Protein AF-A0A847P9K8-F1 (afdb_monomer_lite)

pLDDT: mean 73.21, std 11.06, range [45.56, 93.75]

Radius of gyration: 41.84 Å; chains: 1; bounding box: 64×38×129 Å

Sequence (107 aa):
MKKEKVRKLTPLGKFVRILIGMVMIAAIVYMYLQMGKEIKTTFSLHGDVKESEKEIAKLEAEKESLQMQKEKLTDENYVSSVARGKYLITKENEQIYVLPPLTEEND

Structure (mmCIF, N/CA/C/O backbone):
data_AF-A0A847P9K8-F1
#
_entry.id   AF-A0A847P9K8-F1
#
loop_
_atom_site.group_PDB
_atom_site.id
_atom_site.type_symbol
_atom_site.label_atom_id
_atom_site.label_alt_id
_atom_site.label_comp_id
_atom_site.label_asym_id
_atom_site.label_entity_id
_atom_site.label_seq_id
_atom_site.pdbx_PDB_ins_code
_atom_site.Cartn_x
_atom_site.Cartn_y
_atom_site.Cartn_z
_atom_site.occupancy
_atom_site.B_iso_or_equiv
_atom_site.auth_seq_id
_atom_site.auth_comp_id
_atom_site.auth_asym_id
_atom_site.auth_atom_id
_atom_site.pdbx_PDB_model_num
ATOM 1 N N . MET A 1 1 ? 19.782 -3.001 -78.828 1.00 47.59 1 MET A N 1
ATOM 2 C CA . MET A 1 1 ? 19.632 -3.201 -77.365 1.00 47.59 1 MET A CA 1
ATOM 3 C C . MET A 1 1 ? 20.622 -2.312 -76.623 1.00 47.59 1 MET A C 1
ATOM 5 O O . MET A 1 1 ? 21.823 -2.527 -76.738 1.00 47.59 1 MET A O 1
ATOM 9 N N . LYS A 1 2 ? 20.148 -1.286 -75.908 1.00 45.56 2 LYS A N 1
ATOM 10 C CA . LYS A 1 2 ? 20.998 -0.383 -75.115 1.00 45.56 2 LYS A CA 1
ATOM 11 C C . LYS A 1 2 ? 21.108 -0.980 -73.707 1.00 45.56 2 LYS A C 1
ATOM 13 O O . LYS A 1 2 ? 20.105 -1.079 -73.016 1.00 45.56 2 LYS A O 1
ATOM 18 N N . LYS A 1 3 ? 22.292 -1.466 -73.322 1.00 54.09 3 LYS A N 1
ATOM 19 C CA . LYS A 1 3 ? 22.518 -2.073 -72.000 1.00 54.09 3 LYS A CA 1
ATOM 20 C C . LYS A 1 3 ? 22.512 -0.968 -70.939 1.00 54.09 3 LYS A C 1
ATOM 22 O O . LYS A 1 3 ? 23.368 -0.082 -70.986 1.00 54.09 3 LYS A O 1
ATOM 27 N N . GLU A 1 4 ? 21.561 -1.002 -70.009 1.00 59.03 4 GLU A N 1
ATOM 28 C CA . GLU A 1 4 ? 21.553 -0.103 -68.854 1.00 59.03 4 GLU A CA 1
ATOM 29 C C . GLU A 1 4 ? 22.787 -0.366 -67.987 1.00 59.03 4 GLU A C 1
ATOM 31 O O . GLU A 1 4 ? 23.030 -1.474 -67.505 1.00 59.03 4 GLU A O 1
ATOM 36 N N . LYS A 1 5 ? 23.617 0.666 -67.816 1.00 57.31 5 LYS A N 1
ATOM 37 C CA . LYS A 1 5 ? 24.771 0.613 -66.922 1.00 57.31 5 LYS A CA 1
ATOM 38 C C . LYS A 1 5 ? 24.260 0.677 -65.487 1.00 57.31 5 LYS A C 1
ATOM 40 O O . LYS A 1 5 ? 23.908 1.753 -65.007 1.00 57.31 5 LYS A O 1
ATOM 45 N N . VAL A 1 6 ? 24.262 -0.461 -64.798 1.00 65.38 6 VAL A N 1
ATOM 46 C CA . VAL A 1 6 ? 24.021 -0.522 -63.352 1.00 65.38 6 VAL A CA 1
ATOM 47 C C . VAL A 1 6 ? 25.072 0.358 -62.669 1.00 65.38 6 VAL A C 1
ATOM 49 O O . VAL A 1 6 ? 26.272 0.071 -62.723 1.00 65.38 6 VAL A O 1
ATOM 52 N N . ARG A 1 7 ? 24.642 1.491 -62.103 1.00 64.62 7 ARG A N 1
ATOM 53 C CA . ARG A 1 7 ? 25.536 2.459 -61.455 1.00 64.62 7 ARG A CA 1
ATOM 54 C C . ARG A 1 7 ? 26.192 1.775 -60.255 1.00 64.62 7 ARG A C 1
ATOM 56 O O . ARG A 1 7 ? 25.526 1.457 -59.274 1.00 64.62 7 ARG A O 1
ATOM 63 N N . LYS A 1 8 ? 27.498 1.515 -60.340 1.00 62.34 8 LYS A N 1
ATOM 64 C CA . LYS A 1 8 ? 28.273 0.955 -59.228 1.00 62.34 8 LYS A CA 1
ATOM 65 C C . LYS A 1 8 ? 28.312 1.997 -58.107 1.00 62.34 8 LYS A C 1
ATOM 67 O O . LYS A 1 8 ? 28.795 3.105 -58.322 1.00 62.34 8 LYS A O 1
ATOM 72 N N . LEU A 1 9 ? 27.769 1.656 -56.938 1.00 59.69 9 LEU A N 1
ATOM 73 C CA . LEU A 1 9 ? 27.788 2.529 -55.763 1.00 59.69 9 LEU A CA 1
ATOM 74 C C . LEU A 1 9 ? 29.236 2.839 -55.365 1.00 59.69 9 LEU A C 1
ATOM 76 O O . LEU A 1 9 ? 30.058 1.926 -55.238 1.00 59.69 9 LEU A O 1
ATOM 80 N N . THR A 1 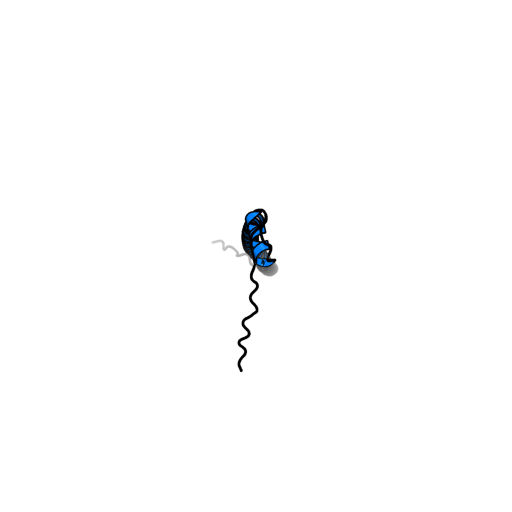10 ? 29.533 4.122 -55.164 1.00 71.12 10 THR A N 1
ATOM 81 C CA . THR A 1 10 ? 30.835 4.600 -54.692 1.00 71.12 10 THR A CA 1
ATOM 82 C C . THR A 1 10 ? 31.156 3.996 -53.319 1.00 71.12 10 THR A C 1
ATOM 84 O O . THR A 1 10 ? 30.243 3.752 -52.524 1.00 71.12 10 THR A O 1
ATOM 87 N N . PRO A 1 11 ? 32.438 3.733 -53.004 1.00 69.69 11 PRO A N 1
ATOM 88 C CA . PRO A 1 11 ? 32.833 3.120 -51.732 1.00 69.69 11 PRO A CA 1
ATOM 89 C C . PRO A 1 11 ? 32.346 3.935 -50.525 1.00 69.69 11 PRO A C 1
ATOM 91 O O . PRO A 1 11 ? 31.883 3.356 -49.547 1.00 69.69 11 PRO A O 1
ATOM 94 N N . LEU A 1 12 ? 32.315 5.267 -50.647 1.00 71.19 12 LEU A N 1
ATOM 95 C CA . LEU A 1 12 ? 31.750 6.182 -49.651 1.00 71.19 12 LEU A CA 1
ATOM 96 C C . LEU A 1 12 ? 30.260 5.911 -49.362 1.00 71.19 12 LEU A C 1
ATOM 98 O O . LEU A 1 12 ? 29.841 5.920 -48.209 1.00 71.19 12 LEU A O 1
ATOM 102 N N . GLY A 1 13 ? 29.462 5.589 -50.385 1.00 79.12 13 GLY A N 1
ATOM 103 C CA . GLY A 1 13 ? 28.039 5.272 -50.222 1.00 79.12 13 GLY A CA 1
ATOM 104 C C . GLY A 1 13 ? 27.780 3.964 -49.465 1.00 79.12 13 GLY A C 1
ATOM 105 O O . GLY A 1 13 ? 26.726 3.808 -48.846 1.00 79.12 13 GLY A O 1
ATOM 106 N N . LYS A 1 14 ? 28.741 3.030 -49.464 1.00 78.69 14 LYS A N 1
ATOM 107 C CA . LYS A 1 14 ? 28.663 1.799 -48.660 1.00 78.69 14 LYS A CA 1
ATOM 108 C C . LYS A 1 14 ? 28.907 2.088 -47.178 1.00 78.69 14 LYS A C 1
ATOM 110 O O . LYS A 1 14 ? 28.155 1.591 -46.347 1.00 78.69 14 LYS A O 1
ATOM 115 N N . PHE A 1 15 ? 29.884 2.939 -46.860 1.00 84.94 15 PHE A N 1
ATOM 116 C CA . PHE A 1 15 ? 30.137 3.385 -45.485 1.00 84.94 15 PHE A CA 1
ATOM 117 C C . PHE A 1 15 ? 28.958 4.173 -44.910 1.00 84.94 15 PHE A C 1
ATOM 119 O O . PHE A 1 15 ? 28.523 3.889 -43.798 1.00 84.94 15 PHE A O 1
ATOM 126 N N . VAL A 1 16 ? 28.372 5.087 -45.690 1.00 88.00 16 VAL A N 1
ATOM 127 C CA . VAL A 1 16 ? 27.183 5.844 -45.265 1.00 88.00 16 VAL A CA 1
ATOM 128 C C . VAL A 1 16 ? 26.002 4.913 -44.963 1.00 88.00 16 VAL A C 1
ATOM 130 O O . VAL A 1 16 ? 25.327 5.095 -43.955 1.00 88.00 16 VAL A O 1
ATOM 133 N N . ARG A 1 17 ? 25.783 3.859 -45.765 1.00 86.00 17 ARG A N 1
ATOM 134 C CA . ARG A 1 17 ? 24.752 2.844 -45.473 1.00 86.00 17 ARG A CA 1
ATOM 135 C C . ARG A 1 17 ? 25.004 2.083 -44.172 1.00 86.00 17 ARG A C 1
ATOM 137 O O . ARG A 1 17 ? 24.049 1.822 -43.448 1.00 86.00 17 ARG A O 1
ATOM 144 N N . ILE A 1 18 ? 26.257 1.739 -43.876 1.00 88.25 18 ILE A N 1
ATOM 145 C CA . ILE A 1 18 ? 26.620 1.052 -42.627 1.00 88.25 18 ILE A CA 1
ATOM 146 C C . ILE A 1 18 ? 26.375 1.972 -41.423 1.00 88.25 18 ILE A C 1
ATOM 148 O O . ILE A 1 18 ? 25.780 1.530 -40.444 1.00 88.25 18 ILE A O 1
ATOM 152 N N . LEU A 1 19 ? 26.743 3.255 -41.514 1.00 89.75 19 LEU A N 1
ATOM 153 C CA . LEU A 1 19 ? 26.473 4.219 -40.441 1.00 89.75 19 LEU A CA 1
ATOM 154 C C . LEU A 1 19 ? 24.974 4.439 -40.219 1.00 89.75 19 LEU A C 1
ATOM 156 O O . LEU A 1 19 ? 24.525 4.426 -39.077 1.00 89.75 19 LEU A O 1
ATOM 160 N N . ILE A 1 20 ? 24.185 4.564 -41.289 1.00 90.31 20 ILE A N 1
ATOM 161 C CA . ILE A 1 20 ? 22.721 4.669 -41.186 1.00 90.31 20 ILE A CA 1
ATOM 162 C C . ILE A 1 20 ? 22.134 3.416 -40.522 1.00 90.31 20 ILE A C 1
ATOM 164 O O . ILE A 1 20 ? 21.285 3.532 -39.642 1.00 90.31 20 ILE A O 1
ATOM 168 N N . GLY A 1 21 ? 22.610 2.222 -40.888 1.00 89.56 21 GLY A N 1
ATOM 169 C CA . GLY A 1 21 ? 22.193 0.974 -40.244 1.00 89.56 21 GLY A CA 1
ATOM 170 C C . GLY A 1 21 ? 22.517 0.944 -38.747 1.00 89.56 21 GLY A C 1
ATOM 171 O O . GLY A 1 21 ? 21.672 0.559 -37.943 1.00 89.56 21 GLY A O 1
ATOM 172 N N . MET A 1 22 ? 23.703 1.416 -38.358 1.00 91.56 22 MET A N 1
ATOM 173 C CA . MET A 1 22 ? 24.116 1.487 -36.953 1.00 91.56 22 MET A CA 1
ATOM 174 C C . MET A 1 22 ? 23.251 2.465 -36.143 1.00 91.56 22 MET A C 1
ATOM 176 O O . MET A 1 22 ? 22.837 2.140 -35.031 1.00 91.56 22 MET A O 1
ATOM 180 N N . VAL A 1 23 ? 22.920 3.625 -36.717 1.00 93.75 23 VAL A N 1
ATOM 181 C CA . VAL A 1 23 ? 22.022 4.612 -36.094 1.00 93.75 23 VAL A CA 1
ATOM 182 C C . VAL A 1 23 ? 20.613 4.042 -35.912 1.00 93.75 23 VAL A C 1
ATOM 184 O O . VAL A 1 23 ? 20.018 4.222 -34.853 1.00 93.75 23 VAL A O 1
ATOM 187 N N . MET A 1 24 ? 20.096 3.299 -36.896 1.00 91.81 24 MET A N 1
ATOM 188 C CA . MET A 1 24 ? 18.781 2.653 -36.792 1.00 91.81 24 MET A CA 1
ATOM 189 C C . MET A 1 24 ? 18.748 1.599 -35.678 1.00 91.81 24 MET A C 1
ATOM 191 O O . MET A 1 24 ? 17.792 1.553 -34.908 1.00 91.81 24 MET A O 1
ATOM 195 N N . ILE A 1 25 ? 19.805 0.793 -35.534 1.00 92.75 25 ILE A N 1
ATOM 196 C CA . ILE A 1 25 ? 19.912 -0.188 -34.441 1.00 92.75 25 ILE A CA 1
ATOM 197 C C . ILE A 1 25 ? 19.974 0.521 -33.081 1.00 92.75 25 ILE A C 1
ATOM 199 O O . ILE A 1 25 ? 19.282 0.118 -32.147 1.00 92.75 25 ILE A O 1
ATOM 203 N N . ALA A 1 26 ? 20.744 1.607 -32.971 1.00 92.00 26 ALA A N 1
ATOM 204 C CA . ALA A 1 26 ? 20.819 2.396 -31.743 1.00 92.00 26 ALA A CA 1
ATOM 205 C C . ALA A 1 26 ? 19.461 3.017 -31.364 1.00 92.00 26 ALA A C 1
ATOM 207 O O . ALA A 1 26 ? 19.085 2.996 -30.192 1.00 92.00 26 ALA A O 1
ATOM 208 N N . ALA A 1 27 ? 18.696 3.504 -32.346 1.00 91.50 27 ALA A N 1
ATOM 209 C CA . ALA A 1 27 ? 17.355 4.045 -32.128 1.00 91.50 27 ALA A CA 1
ATOM 210 C C . ALA A 1 27 ? 16.376 2.980 -31.607 1.00 91.50 27 ALA A C 1
ATOM 212 O O . ALA A 1 27 ? 15.607 3.249 -30.684 1.00 91.50 27 ALA A O 1
ATOM 213 N N . ILE A 1 28 ? 16.447 1.754 -32.139 1.00 91.12 28 ILE A N 1
ATOM 214 C CA . ILE A 1 28 ? 15.630 0.626 -31.670 1.00 91.12 28 ILE A CA 1
ATOM 215 C C . ILE A 1 28 ? 15.953 0.298 -30.207 1.00 91.12 28 ILE A C 1
ATOM 217 O O . ILE A 1 28 ? 15.046 0.188 -29.384 1.00 91.12 28 ILE A O 1
ATOM 221 N N . VAL A 1 29 ? 17.238 0.188 -29.854 1.00 90.88 29 VAL A N 1
ATOM 222 C CA . VAL A 1 29 ? 17.661 -0.084 -28.467 1.00 90.88 29 VAL A CA 1
ATOM 223 C C . VAL A 1 29 ? 17.202 1.029 -27.521 1.00 90.88 29 VAL A C 1
ATOM 225 O O . VAL A 1 29 ? 16.704 0.744 -26.433 1.00 90.88 29 VAL A O 1
ATOM 228 N N . TYR A 1 30 ? 17.314 2.289 -27.943 1.00 90.81 30 TYR A N 1
ATOM 229 C CA . TYR A 1 30 ? 16.853 3.434 -27.159 1.00 90.81 30 TYR A CA 1
ATOM 230 C C . TYR A 1 30 ? 15.340 3.381 -26.884 1.00 90.81 30 TYR A C 1
ATOM 232 O O . TYR A 1 30 ? 14.923 3.561 -25.739 1.00 90.81 30 TYR A O 1
ATOM 240 N N . MET A 1 31 ? 14.527 3.047 -27.893 1.00 86.69 31 MET A N 1
ATOM 241 C CA . MET A 1 31 ? 13.080 2.856 -27.728 1.00 86.69 31 MET A CA 1
ATOM 242 C C . MET A 1 31 ? 12.741 1.745 -26.723 1.00 86.69 31 MET A C 1
ATOM 244 O O . MET A 1 31 ? 11.888 1.944 -25.858 1.00 86.69 31 MET A O 1
ATOM 248 N N . TYR A 1 32 ? 13.436 0.603 -26.771 1.00 85.62 32 TYR A N 1
ATOM 249 C CA . TYR A 1 32 ? 13.211 -0.486 -25.810 1.00 85.62 32 TYR A CA 1
ATOM 250 C C . TYR A 1 32 ? 13.548 -0.087 -24.365 1.00 85.62 32 TYR A C 1
ATOM 252 O O . TYR A 1 32 ? 12.828 -0.457 -23.435 1.00 85.62 32 TYR A O 1
ATOM 260 N N . LEU A 1 33 ? 14.605 0.706 -24.157 1.00 82.44 33 LEU A N 1
ATOM 261 C CA . LEU A 1 33 ? 14.945 1.232 -22.830 1.00 82.44 33 LEU A CA 1
ATOM 262 C C . LEU A 1 33 ? 13.874 2.192 -22.294 1.00 82.44 33 LEU A C 1
ATOM 264 O O . LEU A 1 33 ? 13.640 2.235 -21.083 1.00 82.44 33 LEU A O 1
ATOM 268 N N . GLN A 1 34 ? 13.220 2.948 -23.176 1.00 79.31 34 GLN A N 1
ATOM 269 C CA . GLN A 1 34 ? 12.129 3.846 -22.810 1.00 79.31 34 GLN A CA 1
ATOM 270 C C . GLN A 1 34 ? 10.856 3.069 -22.437 1.00 79.31 34 GLN A C 1
ATOM 272 O O . GLN A 1 34 ? 10.305 3.317 -21.363 1.00 79.31 34 GLN A O 1
ATOM 277 N N . MET A 1 35 ? 10.480 2.041 -23.210 1.00 74.88 35 MET A N 1
ATOM 278 C CA . MET A 1 35 ? 9.370 1.134 -22.857 1.00 74.88 35 MET A CA 1
ATOM 279 C C . MET A 1 35 ? 9.577 0.455 -21.496 1.00 74.88 35 MET A C 1
ATOM 281 O O . MET A 1 35 ? 8.635 0.318 -20.717 1.00 74.88 35 MET A O 1
ATOM 285 N N . GLY A 1 36 ? 10.812 0.072 -21.154 1.00 70.00 36 GLY A N 1
ATOM 286 C CA . GLY A 1 36 ? 11.115 -0.525 -19.848 1.00 70.00 36 GLY A CA 1
ATOM 287 C C . GLY A 1 36 ? 10.811 0.392 -18.653 1.00 70.00 36 GLY A C 1
ATOM 288 O O . GLY A 1 36 ? 10.491 -0.100 -17.568 1.00 70.00 36 GLY A O 1
ATOM 289 N N . LYS A 1 37 ? 10.873 1.718 -18.831 1.00 66.88 37 LYS A N 1
ATOM 290 C CA . LYS A 1 37 ? 10.498 2.691 -17.790 1.00 66.88 37 LYS A CA 1
ATOM 291 C C . LYS A 1 37 ? 8.981 2.817 -17.658 1.00 66.88 37 LYS A C 1
ATOM 293 O O . LYS A 1 37 ? 8.484 2.854 -16.537 1.00 66.88 37 LYS A O 1
ATOM 298 N N . GLU A 1 38 ? 8.263 2.801 -18.777 1.00 61.78 38 GLU A N 1
ATOM 299 C CA . GLU A 1 38 ? 6.796 2.896 -18.819 1.00 61.78 38 GLU A CA 1
ATOM 300 C C . GLU A 1 38 ? 6.103 1.658 -18.224 1.00 61.78 38 GLU A C 1
ATOM 302 O O . GLU A 1 38 ? 5.069 1.765 -17.558 1.00 61.78 38 GLU A O 1
ATOM 307 N N . ILE A 1 39 ? 6.704 0.474 -18.386 1.00 60.75 39 ILE A N 1
ATOM 308 C CA . ILE A 1 39 ? 6.213 -0.759 -17.751 1.00 60.75 39 ILE A CA 1
ATOM 309 C C . ILE A 1 39 ? 6.339 -0.663 -16.226 1.00 60.75 39 ILE A C 1
ATOM 311 O O . ILE A 1 39 ? 5.400 -1.018 -15.517 1.00 60.75 39 ILE A O 1
ATOM 315 N N . LYS A 1 40 ? 7.458 -0.137 -15.705 1.00 60.03 40 LYS A N 1
ATOM 316 C CA . LYS A 1 40 ? 7.633 0.052 -14.255 1.00 60.03 40 LYS A CA 1
ATOM 317 C C . LYS A 1 40 ? 6.610 1.028 -13.677 1.00 60.03 40 LYS A C 1
ATOM 319 O O . LYS A 1 40 ? 6.042 0.728 -12.633 1.00 60.03 40 LYS A O 1
ATOM 324 N N . THR A 1 41 ? 6.346 2.146 -14.355 1.00 60.59 41 THR A N 1
ATOM 325 C CA . THR A 1 41 ? 5.360 3.138 -13.891 1.00 60.59 41 THR A CA 1
ATOM 326 C C . THR A 1 41 ? 3.925 2.626 -13.986 1.00 60.59 41 THR A C 1
ATOM 328 O O . THR A 1 41 ? 3.112 2.932 -13.125 1.00 60.59 41 THR A O 1
ATOM 331 N N . THR A 1 42 ? 3.598 1.812 -14.994 1.00 60.69 42 THR A N 1
ATOM 332 C CA . THR A 1 42 ? 2.256 1.211 -15.115 1.00 60.69 42 THR A CA 1
ATOM 333 C C . THR A 1 42 ? 2.028 0.123 -14.065 1.00 60.69 42 THR A C 1
ATOM 335 O O . THR A 1 42 ? 0.919 -0.019 -13.544 1.00 60.69 42 THR A O 1
ATOM 338 N N . PHE A 1 43 ? 3.079 -0.630 -13.727 1.00 58.62 43 PHE A N 1
ATOM 339 C CA . PHE A 1 43 ? 3.017 -1.659 -12.693 1.00 58.62 43 PHE A CA 1
ATOM 340 C C . PHE A 1 43 ? 2.943 -1.058 -11.283 1.00 58.62 43 PHE A C 1
ATOM 342 O O . PHE A 1 43 ? 2.183 -1.566 -10.463 1.00 58.62 43 PHE A O 1
ATOM 349 N N . SER A 1 44 ? 3.656 0.045 -11.010 1.00 57.16 44 SER A N 1
ATOM 350 C CA . SER A 1 44 ? 3.512 0.770 -9.739 1.00 57.16 44 SER A CA 1
ATOM 351 C C . SER A 1 44 ? 2.110 1.361 -9.591 1.00 57.16 44 SER A C 1
ATOM 353 O O . SER A 1 44 ? 1.489 1.163 -8.557 1.00 57.16 44 SER A O 1
ATOM 355 N N . LEU A 1 45 ? 1.543 1.942 -10.657 1.00 57.06 45 LEU A N 1
ATOM 356 C CA . LEU A 1 45 ? 0.175 2.476 -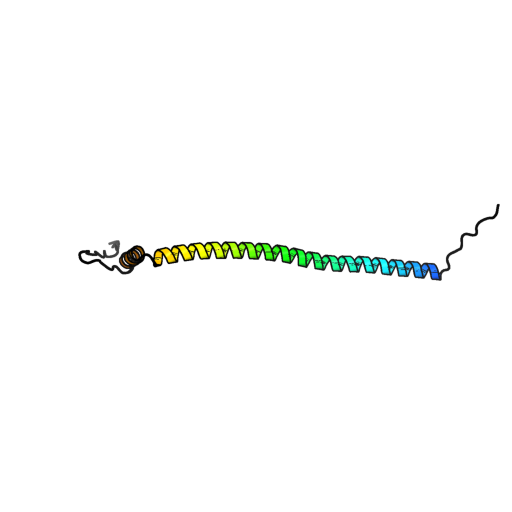10.627 1.00 57.06 45 LEU A CA 1
ATOM 357 C C . LEU A 1 45 ? -0.880 1.400 -10.309 1.00 57.06 45 LEU A C 1
ATOM 359 O O . LEU A 1 45 ? -1.842 1.669 -9.600 1.00 57.06 45 LEU A O 1
ATOM 363 N N . HIS A 1 46 ? -0.698 0.169 -10.800 1.00 58.50 46 HIS A N 1
ATOM 364 C CA . HIS A 1 46 ? -1.590 -0.949 -10.465 1.00 58.50 46 HIS A CA 1
ATOM 365 C C . HIS A 1 46 ? -1.386 -1.487 -9.041 1.00 58.50 46 HIS A C 1
ATOM 367 O O . HIS A 1 46 ? -2.330 -2.024 -8.456 1.00 58.50 46 HIS A O 1
ATOM 373 N N . GLY A 1 47 ? -0.173 -1.373 -8.495 1.00 57.66 47 GLY A N 1
ATOM 374 C CA . GLY A 1 47 ? 0.110 -1.684 -7.094 1.00 57.66 47 GLY A CA 1
ATOM 375 C C . GLY A 1 47 ? -0.563 -0.687 -6.155 1.00 57.66 47 GLY A C 1
ATOM 376 O O . GLY A 1 47 ? -1.311 -1.094 -5.268 1.00 57.66 47 GLY A O 1
ATOM 377 N N . ASP A 1 48 ? -0.384 0.605 -6.426 1.00 57.97 48 ASP A N 1
ATOM 378 C CA . ASP A 1 48 ? -0.859 1.703 -5.579 1.00 57.97 48 ASP A CA 1
ATOM 379 C C . ASP A 1 48 ? -2.393 1.760 -5.499 1.00 57.97 48 ASP A C 1
ATOM 381 O O . ASP A 1 48 ? -2.952 2.038 -4.437 1.00 57.97 48 ASP A O 1
ATOM 385 N N . VAL A 1 49 ? -3.094 1.427 -6.592 1.00 61.47 49 VAL A N 1
ATOM 386 C CA . VAL A 1 49 ? -4.566 1.344 -6.604 1.00 61.47 49 VAL A CA 1
ATOM 387 C C . VAL A 1 49 ? -5.061 0.200 -5.717 1.00 61.47 49 VAL A C 1
ATOM 389 O O . VAL A 1 49 ? -5.974 0.397 -4.922 1.00 61.47 49 VAL A O 1
ATOM 392 N N . LYS A 1 50 ? -4.431 -0.980 -5.781 1.00 60.84 50 LYS A N 1
ATOM 393 C CA . LYS A 1 50 ? -4.826 -2.127 -4.944 1.00 60.84 50 LYS A CA 1
ATOM 394 C C . LYS A 1 50 ? -4.488 -1.937 -3.468 1.00 60.84 50 LYS A C 1
ATOM 396 O O . LYS A 1 50 ? -5.214 -2.448 -2.616 1.00 60.84 50 LYS A O 1
ATOM 401 N N . GLU A 1 51 ? -3.383 -1.264 -3.163 1.00 63.84 51 GLU A N 1
ATOM 402 C CA . GLU A 1 51 ? -3.018 -0.892 -1.793 1.00 63.84 51 GLU A CA 1
ATOM 403 C C . GLU A 1 51 ? -4.044 0.106 -1.235 1.00 63.84 51 GLU A C 1
ATOM 405 O O . GLU A 1 51 ? -4.613 -0.128 -0.170 1.00 63.84 51 GLU A O 1
ATOM 410 N N . SER A 1 52 ? -4.372 1.144 -2.013 1.00 61.09 52 SER A N 1
ATOM 411 C CA . SER A 1 52 ? -5.335 2.180 -1.620 1.00 61.09 52 SER A CA 1
ATOM 412 C C . SER A 1 52 ? -6.751 1.628 -1.441 1.00 61.09 52 SER A C 1
ATOM 414 O O . SER A 1 52 ? -7.419 1.966 -0.471 1.00 61.09 52 SER A O 1
ATOM 416 N N . GLU A 1 53 ? -7.220 0.737 -2.320 1.00 63.94 53 GLU A N 1
ATOM 417 C CA . GLU A 1 53 ? -8.528 0.079 -2.168 1.00 63.94 53 GLU A CA 1
ATOM 418 C C . GLU A 1 53 ? -8.599 -0.779 -0.896 1.00 63.94 53 GLU A C 1
ATOM 420 O O . GLU A 1 53 ? -9.613 -0.774 -0.194 1.00 63.94 53 GLU A O 1
ATOM 425 N N . LYS A 1 54 ? -7.515 -1.490 -0.557 1.00 69.19 54 LYS A N 1
ATOM 426 C CA . LYS A 1 54 ? -7.434 -2.252 0.697 1.00 69.19 54 LYS A CA 1
ATOM 427 C C . LYS A 1 54 ? -7.413 -1.343 1.918 1.00 69.19 54 LYS A C 1
ATOM 429 O O . 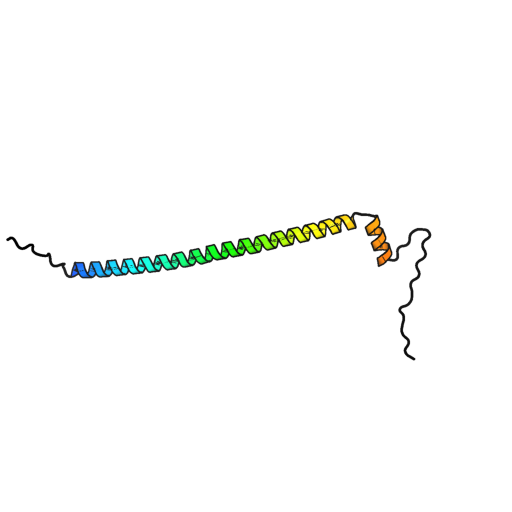LYS A 1 54 ? -8.027 -1.680 2.930 1.00 69.19 54 LYS A O 1
ATOM 434 N N . GLU A 1 55 ? -6.704 -0.225 1.840 1.00 71.25 55 GLU A N 1
ATOM 435 C CA . GLU A 1 55 ? -6.633 0.744 2.928 1.00 71.25 55 GLU A CA 1
ATOM 436 C C . GLU A 1 55 ? -7.992 1.418 3.156 1.00 71.25 55 GLU A C 1
ATOM 438 O O . GLU A 1 55 ? -8.438 1.498 4.299 1.00 71.25 55 GLU A O 1
ATOM 443 N N . ILE A 1 56 ? -8.712 1.776 2.087 1.00 74.50 56 ILE A N 1
ATOM 444 C CA . ILE A 1 56 ? -10.089 2.286 2.160 1.00 74.50 56 ILE A CA 1
ATOM 445 C C . ILE A 1 56 ? -11.011 1.255 2.814 1.00 74.50 56 ILE A C 1
ATOM 447 O O . ILE A 1 56 ? -11.689 1.584 3.784 1.00 74.50 56 ILE A O 1
ATOM 451 N N . ALA A 1 57 ? -10.991 0.000 2.355 1.00 76.12 57 ALA A N 1
ATOM 452 C CA . ALA A 1 57 ? -11.835 -1.049 2.929 1.00 76.12 57 ALA A CA 1
ATOM 453 C C . ALA A 1 57 ? -11.532 -1.292 4.420 1.00 76.12 57 ALA A C 1
ATOM 455 O O . ALA A 1 57 ? -12.440 -1.513 5.223 1.00 76.12 57 ALA A O 1
ATOM 456 N N . LYS A 1 58 ? -10.255 -1.218 4.814 1.00 82.44 58 LYS A N 1
ATOM 457 C CA . LYS A 1 58 ? -9.844 -1.334 6.218 1.00 82.44 58 LYS A CA 1
ATOM 458 C C . LYS A 1 58 ? -10.340 -0.149 7.050 1.00 82.44 58 LYS A C 1
ATOM 460 O O . LYS A 1 58 ? -10.864 -0.362 8.141 1.00 82.44 58 LYS A O 1
ATOM 465 N N . LEU A 1 59 ? -10.197 1.073 6.539 1.00 77.44 59 LEU A N 1
ATOM 466 C CA . LEU A 1 59 ? -10.648 2.291 7.214 1.00 77.44 59 LEU A CA 1
ATOM 467 C C . LEU A 1 59 ? -12.174 2.349 7.341 1.00 77.44 59 LEU A C 1
ATOM 469 O O . LEU A 1 59 ? -12.680 2.797 8.369 1.00 77.44 59 LEU A O 1
ATOM 473 N N . GLU A 1 60 ? -12.918 1.875 6.342 1.00 76.19 60 GLU A N 1
ATOM 474 C CA . GLU A 1 60 ? -14.379 1.772 6.408 1.00 76.19 60 GLU A CA 1
ATOM 475 C C . GLU A 1 60 ? -14.826 0.762 7.467 1.00 76.19 60 GLU A C 1
ATOM 477 O O . GLU A 1 60 ? -15.660 1.100 8.309 1.00 76.19 60 GLU A O 1
ATOM 482 N N . ALA A 1 61 ? -14.216 -0.427 7.502 1.00 81.12 61 ALA A N 1
ATOM 483 C CA . ALA A 1 61 ? -14.500 -1.428 8.530 1.00 81.12 61 ALA A CA 1
ATOM 484 C C . ALA A 1 61 ? -14.155 -0.919 9.942 1.00 81.12 61 ALA A C 1
ATOM 486 O O . ALA A 1 61 ? -14.910 -1.126 10.897 1.00 81.12 61 ALA A O 1
ATOM 487 N N . GLU A 1 62 ? -13.032 -0.212 10.090 1.00 79.12 62 GLU A N 1
ATOM 488 C CA . GLU A 1 62 ? -12.633 0.386 11.363 1.00 79.12 62 GLU A CA 1
ATOM 489 C C . GLU A 1 62 ? -13.621 1.475 11.795 1.00 79.12 62 GLU A C 1
ATOM 491 O O . GLU A 1 62 ? -14.078 1.469 12.941 1.00 79.12 62 GLU A O 1
ATOM 496 N N . LYS A 1 63 ? -14.034 2.346 10.870 1.00 80.19 63 LYS A N 1
ATOM 497 C CA . LYS A 1 63 ? -15.041 3.381 11.117 1.00 80.19 63 LYS A CA 1
ATOM 498 C C . LYS A 1 63 ? -16.379 2.786 11.545 1.00 80.19 63 LYS A C 1
ATOM 500 O O . LYS A 1 63 ? -16.960 3.281 12.508 1.00 80.19 63 LYS A O 1
ATOM 505 N N . GLU A 1 64 ? -16.854 1.738 10.879 1.00 83.00 64 GLU A N 1
ATOM 506 C CA . GLU A 1 64 ? -18.103 1.061 11.242 1.00 83.00 64 GLU A CA 1
ATOM 507 C C . GLU A 1 64 ? -18.009 0.454 12.651 1.00 83.00 64 GLU A C 1
ATOM 509 O O . GLU A 1 64 ? -18.892 0.656 13.489 1.00 83.00 64 GLU A O 1
ATOM 514 N N . SER A 1 65 ? -16.886 -0.199 12.967 1.00 81.19 65 SER A N 1
ATOM 515 C CA . SER A 1 65 ? -16.637 -0.752 14.302 1.00 81.19 65 SER A CA 1
ATOM 516 C C . SER A 1 65 ? -16.586 0.327 15.390 1.00 81.19 65 SER A C 1
ATOM 518 O O . SER A 1 65 ? -17.122 0.138 16.485 1.00 81.19 65 SER A O 1
ATOM 520 N N . LEU A 1 66 ? -15.963 1.471 15.099 1.00 80.88 66 LEU A N 1
ATOM 521 C CA . LEU A 1 66 ? -15.852 2.600 16.017 1.00 80.88 66 LEU A CA 1
ATOM 522 C C . LEU A 1 66 ? -17.195 3.302 16.184 1.00 80.88 66 LEU A C 1
ATOM 524 O O . LEU A 1 66 ? -17.518 3.733 17.288 1.00 80.88 66 LEU A O 1
ATOM 528 N N . GLN A 1 67 ? -18.002 3.384 15.128 1.00 79.75 67 GLN A N 1
ATOM 529 C CA . GLN A 1 67 ? -19.343 3.947 15.191 1.00 79.75 67 GLN A CA 1
ATOM 530 C C . GLN A 1 67 ? -20.265 3.071 16.044 1.00 79.75 67 GLN A C 1
ATOM 532 O O . GLN A 1 67 ? -20.903 3.591 16.957 1.00 79.75 67 GLN A O 1
ATOM 537 N N . MET A 1 68 ? -20.236 1.749 15.856 1.00 76.88 68 MET A N 1
ATOM 538 C CA . MET A 1 68 ? -20.955 0.814 16.727 1.00 76.88 68 MET A CA 1
ATOM 539 C C . MET A 1 68 ? -20.488 0.899 18.185 1.00 76.88 68 MET A C 1
ATOM 541 O O . MET A 1 68 ? -21.304 0.867 19.106 1.00 76.88 68 MET A O 1
ATOM 545 N N . GLN A 1 69 ? -19.179 1.012 18.430 1.00 75.00 69 GLN A N 1
ATOM 546 C CA . GLN A 1 69 ? -18.652 1.196 19.786 1.00 75.00 69 GLN A CA 1
ATOM 547 C C . GLN A 1 69 ? -19.093 2.527 20.390 1.00 75.00 69 GLN A C 1
ATOM 549 O O . GLN A 1 69 ? -19.457 2.568 21.561 1.00 75.00 69 GLN A O 1
ATOM 554 N N . LYS A 1 70 ? -19.102 3.602 19.600 1.00 76.12 70 LYS A N 1
ATOM 555 C CA . LYS A 1 70 ? -19.580 4.914 20.033 1.00 76.12 70 LYS A CA 1
ATOM 556 C C . LYS A 1 70 ? -21.062 4.872 20.386 1.00 76.12 70 LYS A C 1
ATOM 558 O O . LYS A 1 70 ? -21.428 5.401 21.427 1.00 76.12 70 LYS A O 1
ATOM 563 N N . GLU A 1 71 ? -21.896 4.238 19.569 1.00 74.69 71 GLU A N 1
ATOM 564 C CA . GLU A 1 71 ? -23.325 4.066 19.855 1.00 74.69 71 GLU A CA 1
ATOM 565 C C . GLU A 1 71 ? -23.534 3.288 21.155 1.00 74.69 71 GLU A C 1
ATOM 567 O O . GLU A 1 71 ? -24.241 3.764 22.041 1.00 74.69 71 GLU A O 1
ATOM 572 N N . LYS A 1 72 ? -22.817 2.173 21.339 1.00 68.75 72 LYS A N 1
ATOM 573 C CA . LYS A 1 72 ? -22.829 1.417 22.601 1.00 68.75 72 LYS A CA 1
ATOM 574 C C . LYS A 1 72 ? -22.380 2.264 23.793 1.00 68.75 72 LYS A C 1
ATOM 576 O O . LYS A 1 72 ? -22.998 2.212 24.843 1.00 68.75 72 LYS A O 1
ATOM 581 N N . LEU A 1 73 ? -21.323 3.061 23.646 1.00 69.31 73 LEU A N 1
ATOM 582 C CA . LEU A 1 73 ? -20.805 3.930 24.711 1.00 69.31 73 LEU A CA 1
ATOM 583 C C . LEU A 1 73 ? -21.670 5.173 24.969 1.00 69.31 73 LEU A C 1
ATOM 585 O O . LEU A 1 73 ? -21.514 5.801 26.011 1.00 69.31 73 LEU A O 1
ATOM 589 N N . THR A 1 74 ? -22.553 5.542 24.040 1.00 69.19 74 THR A N 1
ATOM 590 C CA . THR A 1 74 ? -23.500 6.659 24.201 1.00 69.19 74 THR A CA 1
ATOM 591 C C . THR A 1 74 ? -24.806 6.193 24.856 1.00 69.19 74 THR A C 1
ATOM 593 O O . THR A 1 74 ? -25.540 7.009 25.406 1.00 69.19 74 THR A O 1
ATOM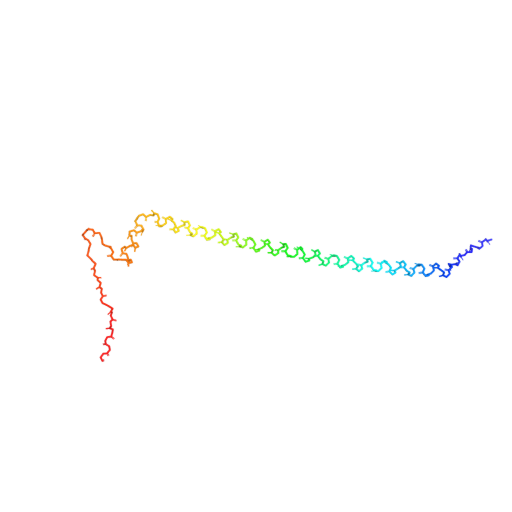 596 N N . ASP A 1 75 ? -25.094 4.889 24.844 1.00 74.31 75 ASP A N 1
ATOM 597 C CA . ASP A 1 75 ? -26.232 4.307 25.555 1.00 74.31 75 ASP A CA 1
ATOM 598 C C . ASP A 1 75 ? -25.946 4.222 27.069 1.00 74.31 75 ASP A C 1
ATOM 600 O O . ASP A 1 75 ? -25.134 3.413 27.532 1.00 74.31 75 ASP A O 1
ATOM 604 N N . GLU A 1 76 ? -26.642 5.046 27.860 1.00 69.81 76 GLU A N 1
ATOM 605 C CA . GLU A 1 76 ? -26.534 5.072 29.327 1.00 69.81 76 GLU A CA 1
ATOM 606 C C . GLU A 1 76 ? -26.780 3.699 29.973 1.00 69.81 76 GLU A C 1
ATOM 608 O O . GLU A 1 76 ? -26.161 3.379 30.995 1.00 69.81 76 GLU A O 1
ATOM 613 N N . ASN A 1 77 ? -27.637 2.852 29.389 1.00 71.75 77 ASN A N 1
ATOM 614 C CA . ASN A 1 77 ? -27.910 1.519 29.932 1.00 71.75 77 ASN A CA 1
ATOM 615 C C . ASN A 1 77 ? -26.715 0.584 29.746 1.00 71.75 77 ASN A C 1
ATOM 617 O O . ASN A 1 77 ? -26.355 -0.151 30.673 1.00 71.75 77 ASN A O 1
ATOM 621 N N . TYR A 1 78 ? -26.071 0.635 28.578 1.00 68.69 78 TYR A N 1
ATOM 622 C CA . TYR A 1 78 ? -24.859 -0.130 28.305 1.00 68.69 78 TYR A CA 1
ATOM 623 C C . TYR A 1 78 ? -23.711 0.328 29.209 1.00 68.69 78 TYR A C 1
ATOM 625 O O . TYR A 1 78 ? -23.093 -0.505 29.877 1.00 68.69 78 TYR A O 1
ATOM 633 N N . VAL A 1 79 ? -23.481 1.641 29.322 1.00 71.00 79 VAL A N 1
ATOM 634 C CA . VAL A 1 79 ? -22.452 2.210 30.212 1.00 71.00 79 VAL A CA 1
ATOM 635 C C . VAL A 1 79 ? -22.698 1.813 31.666 1.00 71.00 79 VAL A C 1
ATOM 637 O O . VAL A 1 79 ? -21.766 1.374 32.345 1.00 71.00 79 VAL A O 1
ATOM 640 N N . SER A 1 80 ? -23.950 1.886 32.133 1.00 72.44 80 SER A N 1
ATOM 641 C CA . SER A 1 80 ? -24.309 1.430 33.475 1.00 72.44 80 SER A CA 1
ATOM 642 C C . SER A 1 80 ? -23.992 -0.057 33.638 1.00 72.44 80 SER A C 1
ATOM 644 O O . SER A 1 80 ? -23.296 -0.411 34.581 1.00 72.44 80 SER A O 1
ATOM 646 N N . SER A 1 81 ? -24.393 -0.923 32.701 1.00 71.75 81 SER A N 1
ATOM 647 C CA . SER A 1 81 ? -24.125 -2.370 32.781 1.00 71.75 81 SER A CA 1
ATOM 648 C C . SER A 1 81 ? -22.630 -2.718 32.823 1.00 71.75 81 SER A C 1
ATOM 650 O O . SER A 1 81 ? -22.216 -3.551 33.630 1.00 71.75 81 SER A O 1
ATOM 652 N N . VAL A 1 82 ? -21.802 -2.030 32.027 1.00 75.12 82 VAL A N 1
ATOM 653 C CA . VAL A 1 82 ? -20.342 -2.202 32.025 1.00 75.12 82 VAL A CA 1
ATOM 654 C C . VAL A 1 82 ? -19.755 -1.739 33.355 1.00 75.12 82 VAL A C 1
ATOM 656 O O . VAL A 1 82 ? -18.892 -2.415 33.916 1.00 75.12 82 VAL A O 1
ATOM 659 N N . ALA A 1 83 ? -20.241 -0.620 33.894 1.00 76.06 83 ALA A N 1
ATOM 660 C CA . ALA A 1 83 ? -19.816 -0.128 35.195 1.00 76.06 83 ALA A CA 1
ATOM 661 C C . ALA A 1 83 ? -20.207 -1.089 36.333 1.00 76.06 83 ALA A C 1
ATOM 663 O O . ALA A 1 83 ? -19.385 -1.351 37.212 1.00 76.06 83 ALA A O 1
ATOM 664 N N . ARG A 1 84 ? -21.403 -1.692 36.284 1.00 78.31 84 ARG A N 1
ATOM 665 C CA . ARG A 1 84 ? -21.827 -2.724 37.249 1.00 78.31 84 ARG A CA 1
ATOM 666 C C . ARG A 1 84 ? -20.957 -3.975 37.164 1.00 78.31 84 ARG A C 1
ATOM 668 O O . ARG A 1 84 ? -20.511 -4.473 38.189 1.00 78.31 84 ARG A O 1
ATOM 675 N N . GLY A 1 85 ? -20.667 -4.458 35.956 1.00 74.38 85 GLY A N 1
ATOM 676 C CA . GLY A 1 85 ? -19.869 -5.671 35.764 1.00 74.38 85 GLY A CA 1
ATOM 677 C C . GLY A 1 85 ? -18.389 -5.499 36.118 1.00 74.38 85 GLY A C 1
ATOM 678 O O . GLY A 1 85 ? -17.798 -6.378 36.738 1.00 74.38 85 GLY A O 1
ATOM 679 N N . LYS A 1 86 ? -17.781 -4.367 35.741 1.00 77.25 86 LYS A N 1
ATOM 680 C CA . LYS A 1 86 ? -16.336 -4.138 35.908 1.00 77.25 86 LYS A CA 1
ATOM 681 C C . LYS A 1 86 ? -15.963 -3.511 37.250 1.00 77.25 86 LYS A C 1
ATOM 683 O O . LYS A 1 86 ? -14.902 -3.817 37.783 1.00 77.25 86 LYS A O 1
ATOM 688 N N . TYR A 1 87 ? -16.801 -2.616 37.766 1.00 77.44 87 TYR A N 1
ATOM 689 C CA . TYR A 1 87 ? -16.516 -1.841 38.976 1.00 77.44 87 TYR A CA 1
ATOM 690 C C . TYR A 1 87 ? -17.459 -2.176 40.135 1.00 77.44 87 TYR A C 1
ATOM 692 O O . TYR A 1 87 ? -17.397 -1.507 41.162 1.00 77.44 87 TYR A O 1
ATOM 700 N N . LEU A 1 88 ? -18.309 -3.203 39.987 1.00 74.06 88 LEU A N 1
ATOM 701 C CA . LEU A 1 88 ? -19.235 -3.670 41.025 1.00 74.06 88 LEU A CA 1
ATOM 702 C C . LEU A 1 88 ? -20.144 -2.548 41.560 1.00 74.06 88 LEU A C 1
ATOM 704 O O . LEU A 1 88 ? -20.488 -2.516 42.737 1.00 74.06 88 LEU A O 1
ATOM 708 N N . ILE A 1 89 ? -20.520 -1.600 40.696 1.00 74.62 89 ILE A N 1
ATOM 709 C CA . ILE A 1 89 ? -21.445 -0.524 41.067 1.00 74.62 89 ILE A CA 1
ATOM 710 C C . ILE A 1 89 ? -22.856 -1.110 41.200 1.00 74.62 89 ILE A C 1
ATOM 712 O O . ILE A 1 89 ? -23.319 -1.806 40.299 1.00 74.62 89 ILE A O 1
ATOM 716 N N . THR A 1 90 ? -23.549 -0.824 42.302 1.00 69.19 90 THR A N 1
ATOM 717 C CA . THR A 1 90 ? -24.914 -1.307 42.570 1.00 69.19 90 THR A CA 1
ATOM 718 C C . THR A 1 90 ? -25.954 -0.217 42.359 1.00 69.19 90 THR A C 1
ATOM 720 O O . THR A 1 90 ? -25.663 0.973 42.502 1.00 69.19 90 THR A O 1
ATOM 723 N N . LYS A 1 91 ? -27.189 -0.607 42.024 1.00 73.12 91 LYS A N 1
ATOM 724 C CA . LYS A 1 91 ? -28.355 0.271 42.203 1.00 73.12 91 LYS A CA 1
ATOM 725 C C . LYS A 1 91 ? -28.839 0.241 43.655 1.00 73.12 91 LYS A C 1
ATOM 727 O O . LYS A 1 91 ? -28.555 -0.692 44.405 1.00 73.12 91 LYS A O 1
ATOM 732 N N . GLU A 1 92 ? -29.615 1.254 44.038 1.00 67.12 92 GLU A N 1
ATOM 733 C CA . GLU A 1 92 ? -30.337 1.248 45.312 1.00 67.12 92 GLU A CA 1
ATOM 734 C C . GLU A 1 92 ? -31.203 -0.024 45.402 1.00 67.12 92 GLU A C 1
ATOM 736 O O . GLU A 1 92 ? -32.049 -0.264 44.539 1.00 67.12 92 GLU A O 1
ATOM 741 N N . ASN A 1 93 ? -30.972 -0.827 46.450 1.00 72.25 93 ASN A N 1
ATOM 742 C CA . ASN A 1 93 ? -31.571 -2.145 46.734 1.00 72.25 93 ASN A CA 1
ATOM 743 C C . ASN A 1 93 ? -30.946 -3.388 46.052 1.00 72.25 93 ASN A C 1
ATOM 745 O O . ASN A 1 93 ? -31.560 -4.453 46.082 1.00 72.25 93 ASN A O 1
ATOM 749 N N . GLU A 1 94 ? -29.730 -3.314 45.497 1.00 75.25 94 GLU A N 1
ATOM 750 C CA . GLU A 1 94 ? -28.970 -4.499 45.040 1.00 75.25 94 GLU A CA 1
ATOM 751 C C . GLU A 1 94 ? -27.822 -4.858 46.008 1.00 75.25 94 GLU A C 1
ATOM 753 O O . GLU A 1 94 ? -27.098 -3.978 46.476 1.00 75.25 94 GLU A O 1
ATOM 758 N N . GLN A 1 95 ? -27.615 -6.156 46.280 1.00 78.00 95 GLN A N 1
ATOM 759 C CA . GLN A 1 95 ? -26.528 -6.666 47.128 1.00 78.00 95 GLN A CA 1
ATOM 760 C C . GLN A 1 95 ? -25.562 -7.539 46.311 1.00 78.00 95 GLN A C 1
ATOM 762 O O . GLN A 1 95 ? -25.976 -8.515 45.688 1.00 78.00 95 GLN A O 1
ATOM 767 N N . ILE A 1 96 ? -24.271 -7.185 46.307 1.00 73.94 96 ILE A N 1
ATOM 768 C CA . ILE A 1 96 ? -23.212 -7.921 45.594 1.00 73.94 96 ILE A CA 1
ATOM 769 C C . ILE A 1 96 ? -22.496 -8.869 46.556 1.00 73.94 96 ILE A C 1
ATOM 771 O O . ILE A 1 96 ? -22.042 -8.454 47.622 1.00 73.94 96 ILE A O 1
ATOM 775 N N . TYR A 1 97 ? -22.336 -10.127 46.140 1.00 79.50 97 TYR A N 1
ATOM 776 C CA . TYR A 1 97 ? -21.511 -11.124 46.820 1.00 79.50 97 TYR A CA 1
ATOM 777 C C . TYR A 1 97 ? -20.219 -11.342 46.026 1.00 79.50 97 TYR A C 1
ATOM 779 O O . TYR A 1 97 ? -20.258 -11.836 44.901 1.00 79.50 97 TYR A O 1
ATOM 787 N N . VAL A 1 98 ? -19.071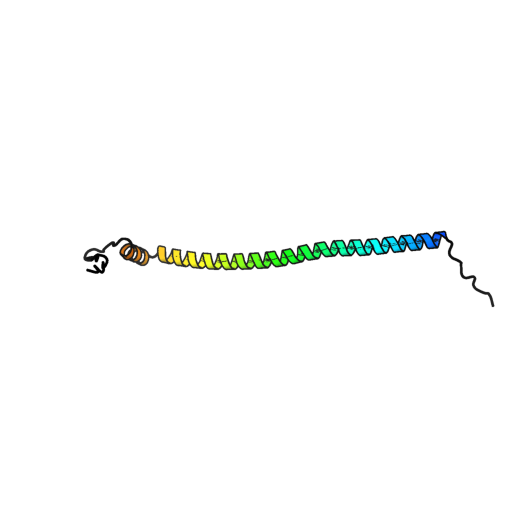 -10.976 46.603 1.00 79.25 98 VAL A N 1
ATOM 788 C CA . VAL A 1 98 ? -17.754 -11.304 46.039 1.00 79.25 98 VAL A CA 1
ATOM 789 C C . VAL A 1 98 ? -17.305 -12.623 46.651 1.00 79.25 98 VAL A C 1
ATOM 791 O O . VAL A 1 98 ? -17.044 -12.697 47.851 1.00 79.25 98 VAL A O 1
ATOM 794 N N . LEU A 1 99 ? -17.259 -13.673 45.835 1.00 84.25 99 LEU A N 1
ATOM 795 C CA . LEU A 1 99 ? -16.791 -14.982 46.271 1.00 84.25 99 LEU A CA 1
ATOM 796 C C . LEU A 1 99 ? -15.254 -15.001 46.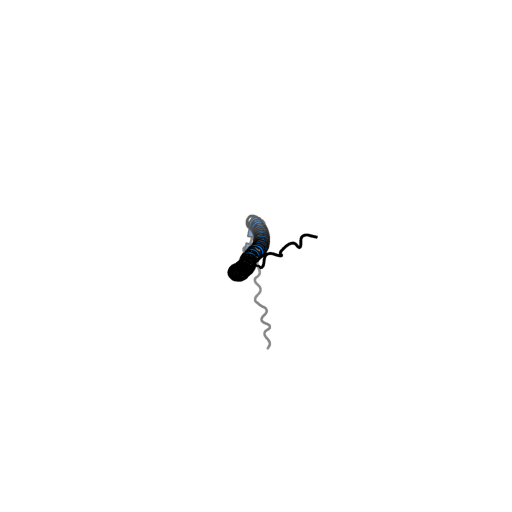263 1.00 84.25 99 LEU A C 1
ATOM 798 O O . LEU A 1 99 ? -14.655 -14.510 45.300 1.00 84.25 99 LEU A O 1
ATOM 802 N N . PRO A 1 100 ? -14.605 -15.548 47.305 1.00 84.00 100 PRO A N 1
ATOM 803 C CA . PRO A 1 100 ? -13.169 -15.777 47.266 1.00 84.00 100 PRO A CA 1
ATOM 804 C C . PRO A 1 100 ? -12.838 -16.753 46.125 1.00 84.00 100 PRO A C 1
ATOM 806 O O . PRO A 1 100 ? -13.661 -17.616 45.798 1.00 84.00 100 PRO A O 1
ATOM 809 N N . PRO A 1 101 ? -11.657 -16.628 45.495 1.00 78.06 101 PRO A N 1
ATOM 810 C CA . PRO A 1 101 ? -11.217 -17.615 44.521 1.00 78.06 101 PRO A CA 1
ATOM 811 C C . PRO A 1 101 ? -11.198 -18.987 45.195 1.00 78.06 101 PRO A C 1
ATOM 813 O O . PRO A 1 101 ? -10.726 -19.111 46.324 1.00 78.06 101 PRO A O 1
ATOM 816 N N . LEU A 1 102 ? -11.728 -20.000 44.507 1.00 74.44 102 LEU A N 1
ATOM 817 C CA . LEU A 1 102 ? -11.629 -21.389 44.941 1.00 74.44 102 LEU A CA 1
ATOM 818 C C . LEU A 1 102 ? -10.150 -21.779 44.885 1.00 74.44 102 LEU A C 1
ATOM 820 O O . LEU A 1 102 ? -9.640 -22.210 43.853 1.00 74.44 102 LEU A O 1
ATOM 824 N N . THR A 1 103 ? -9.427 -21.545 45.973 1.00 67.38 103 THR A N 1
ATOM 825 C CA . THR A 1 103 ? -8.183 -22.254 46.220 1.00 67.38 103 THR A CA 1
ATOM 826 C C . THR A 1 103 ? -8.586 -23.690 46.508 1.00 67.38 103 THR A C 1
ATOM 828 O O . THR A 1 103 ? -9.098 -23.986 47.583 1.00 67.38 103 THR A O 1
ATOM 831 N N . GLU A 1 104 ? -8.410 -24.556 45.511 1.00 66.50 104 GLU A N 1
ATOM 832 C CA . GLU A 1 104 ? -8.278 -25.998 45.714 1.00 66.50 104 GLU A CA 1
ATOM 833 C C . GLU A 1 104 ? -7.048 -26.193 46.613 1.00 66.50 104 GLU A C 1
ATOM 835 O O . GLU A 1 104 ? -5.906 -26.285 46.151 1.00 66.50 104 GLU A O 1
ATOM 840 N N . GLU A 1 105 ? -7.283 -26.110 47.919 1.00 61.44 105 GLU A N 1
ATOM 841 C CA . GLU A 1 105 ? -6.338 -26.448 48.971 1.00 61.44 105 GLU A CA 1
ATOM 842 C C . GLU A 1 105 ? -6.151 -27.969 48.884 1.00 61.44 105 GLU A C 1
ATOM 844 O O . GLU A 1 105 ? -6.934 -28.752 49.412 1.00 61.44 105 GLU A O 1
ATOM 849 N N . ASN A 1 106 ? -5.182 -28.384 48.062 1.00 55.38 106 ASN A N 1
ATOM 850 C CA . ASN A 1 106 ? -4.718 -29.764 48.019 1.00 55.38 106 ASN A CA 1
ATOM 851 C C . ASN A 1 106 ? -3.923 -30.020 49.306 1.00 55.38 106 ASN A C 1
ATOM 853 O O . ASN A 1 106 ? -2.724 -29.728 49.344 1.00 55.38 106 ASN A O 1
ATOM 857 N N . ASP A 1 107 ? -4.618 -30.504 50.335 1.00 48.38 107 ASP A N 1
ATOM 858 C CA . ASP A 1 107 ? -4.040 -31.196 51.498 1.00 48.38 107 ASP A CA 1
ATOM 859 C C . ASP A 1 107 ? -3.456 -32.567 51.103 1.00 48.38 107 ASP A C 1
ATOM 861 O O . ASP A 1 107 ? -4.102 -33.298 50.310 1.00 48.38 107 ASP A O 1
#

Foldseek 3Di:
DDDDDPDDDDPVVVVVVVVVVVVVVVVVVVVVVVVVVVVVVVVVVVVVVVVVVVVVVVVVVVVVVVVVVVVLVVPPVSVVVCCCVPVVDDDVPDDDDDDDPPPPPPD

Secondary structure (DSSP, 8-state):
-------PPPHHHHHHHHHHHHHHHHHHHHHHHHHHHHHHHHHHHHHHHHHHHHHHHHHHHHHHHHHHHHHHHH-HHHHHHHHHHHH-PPPTT-----PPP------